Protein AF-W1NY67-F1 (afdb_monomer)

Secondary structure (DSSP, 8-state):
-HHHHHHHHHHHHHHHTS-TTTT-SSHHHHHHHHHTTPPPGGGGG---HHHHHHHHHHTS-TTTPPPHHHHTTSGGGGGGGGG-

Sequence (84 aa):
MVDIYSFGMCVLEMVAVEIPYSECDSVAKIYKRVIHGMRPLALRKVKDPEVQAFIEKCLAKPRERPSASELLKDPFFDNLEDLV

Solvent-accessible surface area (backbone atoms only — not comparable to full-atom values): 5058 Å² total; per-resi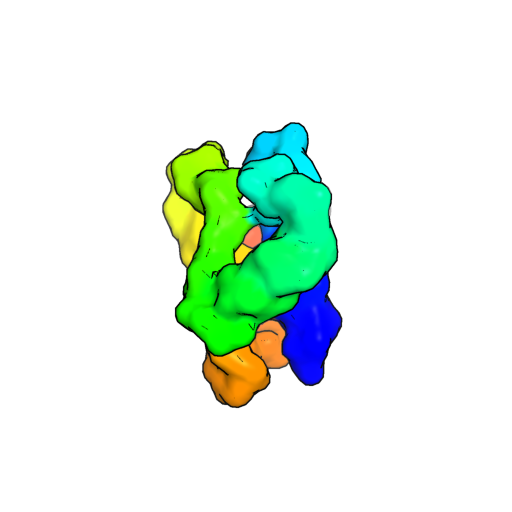due (Å²): 115,64,63,45,33,52,48,24,48,52,52,48,24,69,74,48,75,44,68,76,46,69,92,45,97,42,70,70,55,46,52,55,34,53,78,71,69,51,75,45,73,56,61,77,65,46,81,52,66,60,58,41,51,53,34,49,45,30,58,38,58,83,89,68,35,67,54,71,80,58,54,70,72,34,76,82,51,65,69,60,68,81,78,110

Foldseek 3Di:
DVVLLVVLQVLLCVQLVDRFQPVDPDPVVVVVCLVVLHGGPSLVVRPDVQNSVLSCLSSDDPVSRDDPVVSCPRPVNVCVVVVD

Radius of gyration: 13.37 Å; Cα contacts (8 Å, |Δi|>4): 73; chains: 1; bounding box: 32×26×36 Å

InterPro domains:
  IPR000719 Protein kinase domain [PF00069] (2-77)
  IPR000719 Protein kinase domain [PS50011] (1-77)
  IPR011009 Protein kinase-like domain superfamily [SSF56112] (2-81)
  IPR050588 With No Lysine (K) Ser/Thr Protein Kinase [PTHR13902] (2-79)

Nearest PDB structures (foldseek):
  9d7q-assembly1_B  TM=9.693E-01  e=6.542E-07  Homo sapiens
  5o2b-assembly1_A  TM=9.742E-01  e=8.296E-07  Homo sapiens
  5o1v-assembly1_B  TM=9.706E-01  e=1.416E-06  Homo sapiens
  5we8-assembly2_B  TM=9.571E-01  e=2.721E-06  Homo sapiens
  5tf9-assembly2_B  TM=9.513E-01  e=3.064E-06  Homo sapiens

Org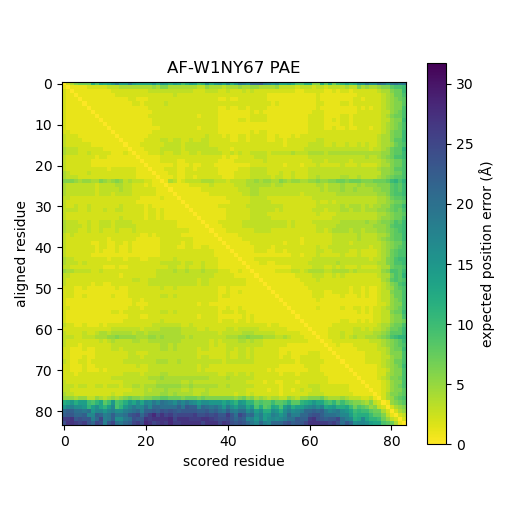anism: Amborella trichopoda (NCBI:txid13333)

Mean predicted aligned error: 3.6 Å

Structure (mmCIF, N/CA/C/O backbone):
data_AF-W1NY67-F1
#
_entry.id   AF-W1NY67-F1
#
loop_
_atom_site.group_PDB
_atom_site.id
_atom_site.type_symbol
_atom_site.label_atom_id
_atom_site.label_alt_id
_atom_site.label_comp_id
_atom_site.label_asym_id
_atom_site.label_entity_id
_atom_site.label_seq_id
_atom_site.pdbx_PDB_ins_code
_atom_site.Cartn_x
_atom_site.Cartn_y
_atom_site.Cartn_z
_atom_site.occupancy
_atom_site.B_iso_or_equiv
_atom_site.auth_seq_id
_atom_site.auth_comp_id
_atom_site.auth_asym_id
_atom_site.auth_atom_id
_atom_site.pdbx_PDB_model_num
ATOM 1 N N . MET A 1 1 ? -10.099 4.205 -9.262 1.00 71.50 1 MET A N 1
ATOM 2 C CA . MET A 1 1 ? -9.619 3.689 -7.955 1.00 71.50 1 MET A CA 1
ATOM 3 C C . MET A 1 1 ? -8.165 3.227 -8.000 1.00 71.50 1 MET A C 1
ATOM 5 O O . MET A 1 1 ? -7.806 2.193 -7.436 1.00 71.50 1 MET A O 1
ATOM 9 N N . VAL A 1 2 ? -7.305 4.006 -8.659 1.00 93.00 2 VAL A N 1
ATOM 10 C CA . VAL A 1 2 ? -5.851 3.855 -8.512 1.00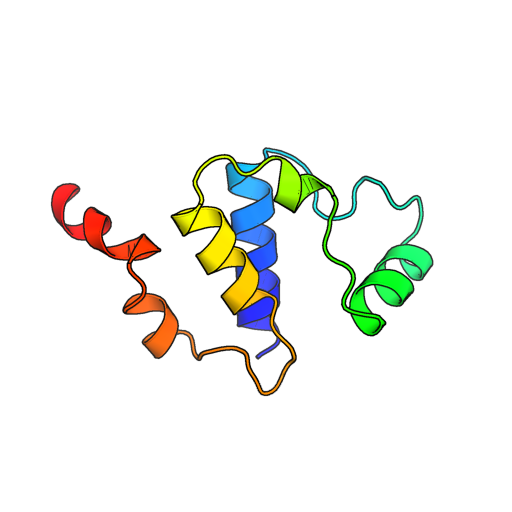 93.00 2 VAL A CA 1
ATOM 11 C C . VAL A 1 2 ? -5.396 4.459 -7.184 1.00 93.00 2 VAL A C 1
ATOM 13 O O . VAL A 1 2 ? -4.545 3.875 -6.531 1.00 93.00 2 VAL A O 1
ATOM 16 N N . ASP A 1 3 ? -6.070 5.517 -6.724 1.00 97.12 3 ASP A N 1
ATOM 17 C CA . ASP A 1 3 ? -5.732 6.234 -5.489 1.00 97.12 3 ASP A CA 1
ATOM 18 C C . ASP A 1 3 ? -5.842 5.351 -4.247 1.00 97.12 3 ASP A C 1
ATOM 20 O O . ASP A 1 3 ? -4.948 5.370 -3.417 1.00 97.12 3 ASP A O 1
ATOM 24 N N . ILE A 1 4 ? -6.868 4.497 -4.160 1.00 98.19 4 ILE A N 1
ATOM 25 C CA . ILE A 1 4 ? -7.017 3.530 -3.057 1.00 98.19 4 ILE A CA 1
ATOM 26 C C . ILE A 1 4 ? -5.854 2.534 -3.011 1.00 98.19 4 ILE A C 1
ATOM 28 O O . ILE A 1 4 ? -5.351 2.200 -1.943 1.00 98.19 4 ILE A O 1
ATOM 32 N N . TYR A 1 5 ? -5.388 2.086 -4.177 1.00 97.19 5 TYR A N 1
ATOM 33 C CA . TYR A 1 5 ? -4.241 1.187 -4.250 1.00 97.19 5 TYR A CA 1
ATOM 34 C C . TYR A 1 5 ? -2.951 1.900 -3.842 1.00 97.19 5 TYR A C 1
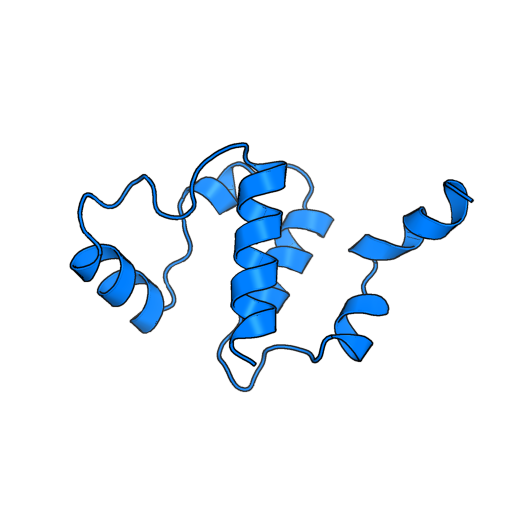ATOM 36 O O . TYR A 1 5 ? -2.181 1.361 -3.052 1.00 97.19 5 TYR A O 1
ATOM 44 N N . SER A 1 6 ? -2.732 3.114 -4.356 1.00 97.69 6 SER A N 1
ATOM 45 C CA . SER A 1 6 ? -1.584 3.946 -3.987 1.00 97.69 6 SER A CA 1
ATOM 46 C C . SER A 1 6 ? -1.585 4.262 -2.492 1.00 97.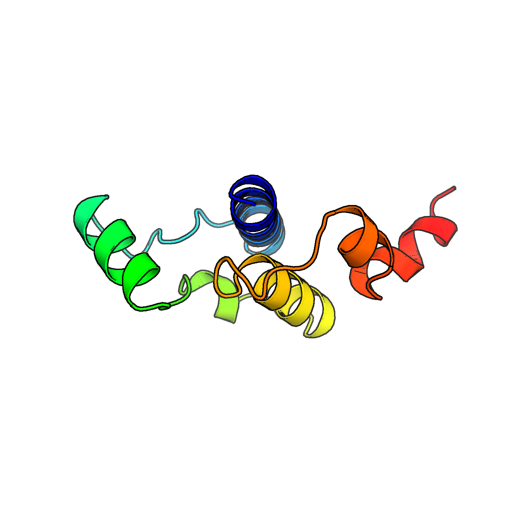69 6 SER A C 1
ATOM 48 O O . SER A 1 6 ? -0.554 4.139 -1.846 1.00 97.69 6 SER A O 1
ATOM 50 N N . PHE A 1 7 ? -2.748 4.572 -1.923 1.00 98.19 7 PHE A N 1
ATOM 51 C CA . PHE A 1 7 ? -2.922 4.798 -0.496 1.00 98.19 7 PHE A CA 1
ATOM 52 C C . PHE A 1 7 ? -2.551 3.560 0.328 1.00 98.19 7 PHE A C 1
ATOM 54 O O . PHE A 1 7 ? -1.739 3.667 1.241 1.00 98.19 7 PHE A O 1
ATOM 61 N N . GLY A 1 8 ? -3.039 2.371 -0.045 1.00 98.00 8 GLY A N 1
ATOM 62 C CA . GLY A 1 8 ? -2.630 1.120 0.601 1.00 98.00 8 GLY A CA 1
ATOM 63 C C . GLY A 1 8 ? -1.119 0.866 0.536 1.00 98.00 8 GLY A C 1
ATOM 64 O O . GLY A 1 8 ? -0.538 0.374 1.501 1.00 98.00 8 GLY A O 1
ATOM 65 N N . MET A 1 9 ? -0.465 1.241 -0.570 1.00 98.12 9 MET A N 1
ATOM 66 C CA . MET A 1 9 ? 0.996 1.169 -0.691 1.00 98.12 9 MET A CA 1
ATOM 67 C C . MET A 1 9 ? 1.714 2.169 0.220 1.00 98.12 9 MET A C 1
ATOM 69 O O . MET A 1 9 ? 2.698 1.790 0.847 1.00 98.12 9 MET A O 1
ATOM 73 N N . CYS A 1 10 ? 1.214 3.401 0.346 1.00 98.31 10 CYS A N 1
ATOM 74 C CA . CYS A 1 10 ? 1.765 4.386 1.279 1.00 98.31 10 CYS A CA 1
ATOM 75 C C . CYS A 1 10 ? 1.602 3.938 2.736 1.00 98.31 10 CYS A C 1
ATOM 77 O O . CYS A 1 10 ? 2.539 4.057 3.517 1.00 98.31 10 CYS A O 1
ATOM 79 N N . VAL A 1 11 ? 0.441 3.388 3.109 1.00 97.81 11 VAL A N 1
ATOM 80 C CA . VAL A 1 11 ? 0.230 2.835 4.457 1.00 97.81 11 VAL A CA 1
ATOM 81 C C . VAL A 1 11 ? 1.203 1.694 4.721 1.00 97.81 11 VAL A C 1
ATOM 83 O O . VAL A 1 11 ? 1.859 1.698 5.758 1.00 97.81 11 VAL A O 1
ATOM 86 N N . LEU A 1 12 ? 1.368 0.774 3.764 1.00 98.56 12 LEU A N 1
ATOM 87 C CA . LEU A 1 12 ? 2.354 -0.300 3.864 1.00 98.56 12 LEU A CA 1
ATOM 88 C C . LEU A 1 12 ? 3.775 0.235 4.076 1.00 98.56 12 LEU A C 1
ATOM 90 O O . LEU A 1 12 ? 4.481 -0.259 4.949 1.00 98.56 12 LEU A O 1
ATOM 94 N N . GLU A 1 13 ? 4.187 1.235 3.300 1.00 98.50 13 GLU A N 1
ATOM 95 C CA . GLU A 1 13 ? 5.502 1.865 3.429 1.00 98.50 13 GLU A CA 1
ATOM 96 C C . GLU A 1 13 ? 5.701 2.493 4.815 1.00 98.50 13 GLU A C 1
ATOM 98 O O . GLU A 1 13 ? 6.726 2.250 5.452 1.00 98.50 13 GLU A O 1
ATOM 103 N N . MET A 1 14 ? 4.702 3.232 5.318 1.00 97.31 14 MET A N 1
ATOM 104 C CA . MET A 1 14 ? 4.748 3.871 6.638 1.00 97.31 14 MET A CA 1
ATOM 105 C C . MET A 1 14 ? 4.916 2.854 7.771 1.00 97.31 14 MET A C 1
ATOM 107 O O . MET A 1 14 ? 5.715 3.077 8.678 1.00 97.31 14 MET A O 1
ATOM 111 N N . VAL A 1 15 ? 4.191 1.731 7.723 1.00 96.75 15 VAL A N 1
ATOM 112 C CA . VAL A 1 15 ? 4.209 0.740 8.814 1.00 96.75 15 VAL A CA 1
ATOM 113 C C . VAL A 1 15 ? 5.370 -0.249 8.710 1.00 96.75 15 VAL A C 1
ATOM 115 O O . VAL A 1 15 ? 5.884 -0.700 9.731 1.00 96.75 15 VAL A O 1
ATOM 118 N N . ALA A 1 16 ? 5.793 -0.602 7.492 1.00 96.38 16 ALA A N 1
ATOM 119 C CA . ALA A 1 16 ? 6.910 -1.519 7.271 1.00 96.38 16 ALA A CA 1
ATOM 120 C C . ALA A 1 16 ? 8.271 -0.810 7.299 1.00 96.38 16 ALA A C 1
ATOM 122 O O . ALA A 1 16 ? 9.295 -1.482 7.433 1.00 96.38 16 ALA A O 1
ATOM 123 N N . VAL A 1 17 ? 8.281 0.525 7.175 1.00 96.19 17 VAL A N 1
ATOM 124 C CA . VAL A 1 17 ? 9.487 1.363 7.066 1.00 96.19 17 VAL A CA 1
ATOM 125 C C . VAL A 1 17 ? 10.390 0.869 5.927 1.00 96.19 17 VAL A C 1
ATOM 127 O O . VAL A 1 17 ? 11.613 0.779 6.034 1.00 96.19 17 VAL A O 1
ATOM 130 N N . GLU A 1 18 ? 9.758 0.477 4.823 1.00 95.38 18 GLU A N 1
ATOM 131 C CA . GLU A 1 18 ? 10.402 -0.134 3.667 1.00 95.38 18 GLU A CA 1
ATOM 132 C C . GLU A 1 18 ? 9.639 0.215 2.390 1.00 95.38 18 GLU A C 1
ATOM 134 O O . GLU A 1 18 ? 8.410 0.158 2.350 1.00 95.38 18 GLU A O 1
ATOM 139 N N . ILE A 1 19 ? 10.385 0.501 1.323 1.00 96.81 19 ILE A N 1
ATOM 140 C CA . ILE A 1 19 ? 9.826 0.778 -0.001 1.00 96.81 19 ILE A CA 1
ATOM 141 C C . ILE A 1 19 ? 9.071 -0.466 -0.511 1.00 96.81 19 ILE A C 1
ATOM 143 O O . ILE A 1 19 ? 9.674 -1.539 -0.632 1.00 96.81 19 ILE A O 1
ATOM 147 N N . PRO A 1 20 ? 7.778 -0.359 -0.871 1.00 97.69 20 PRO A N 1
ATOM 148 C CA . PRO A 1 20 ? 7.032 -1.480 -1.427 1.00 97.69 20 PRO A CA 1
ATOM 149 C C . PRO A 1 20 ? 7.692 -2.042 -2.694 1.00 97.69 20 PRO A C 1
ATOM 151 O O . PRO A 1 20 ? 8.028 -1.306 -3.620 1.00 97.69 20 PRO A O 1
ATOM 154 N N . TYR A 1 21 ? 7.827 -3.369 -2.753 1.00 98.12 21 TYR A N 1
ATOM 155 C CA . TYR A 1 21 ? 8.540 -4.107 -3.803 1.00 98.12 21 TYR A CA 1
ATOM 156 C C . TYR A 1 21 ? 10.052 -3.841 -3.887 1.00 98.12 21 TYR A C 1
ATOM 158 O O . TYR A 1 21 ? 10.644 -4.076 -4.943 1.00 98.12 21 TYR A O 1
ATOM 166 N N . SER A 1 22 ? 10.696 -3.418 -2.794 1.00 97.19 22 SER A N 1
ATOM 167 C CA . SER A 1 22 ? 12.163 -3.333 -2.675 1.00 97.19 22 SER A CA 1
ATOM 168 C C . SER A 1 22 ? 12.884 -4.626 -3.098 1.00 97.19 22 SER A C 1
ATOM 170 O O . SER A 1 22 ? 14.030 -4.579 -3.537 1.00 97.19 22 SER A O 1
ATOM 172 N N . GLU A 1 23 ? 12.215 -5.786 -3.031 1.00 97.44 23 GLU A N 1
ATOM 173 C CA . GLU A 1 23 ? 12.754 -7.070 -3.487 1.00 97.44 23 GLU A CA 1
ATOM 174 C C . GLU A 1 23 ? 12.864 -7.216 -5.019 1.00 97.44 23 GLU A C 1
ATOM 176 O O . GLU A 1 23 ? 13.391 -8.217 -5.512 1.00 97.44 23 GLU A O 1
ATOM 181 N N . CYS A 1 24 ? 12.316 -6.275 -5.791 1.00 97.69 24 CYS A N 1
ATOM 182 C CA . CYS A 1 24 ? 12.388 -6.259 -7.248 1.00 97.69 24 CYS A CA 1
ATOM 183 C C . CYS A 1 24 ? 13.478 -5.289 -7.721 1.00 97.69 24 CYS A C 1
ATOM 185 O O . CYS A 1 24 ? 13.446 -4.106 -7.416 1.00 97.69 24 CYS A O 1
ATOM 187 N N . ASP A 1 25 ? 14.385 -5.764 -8.571 1.00 96.44 25 ASP A N 1
ATOM 188 C CA . ASP A 1 25 ? 15.484 -4.956 -9.131 1.00 96.44 25 ASP A CA 1
ATOM 189 C C . ASP A 1 25 ? 15.084 -4.057 -10.319 1.00 96.44 25 ASP A C 1
ATOM 191 O O . ASP A 1 25 ? 15.930 -3.390 -10.911 1.00 96.44 25 ASP A O 1
ATOM 195 N N . SER A 1 26 ? 13.813 -4.072 -10.731 1.00 97.38 26 SER A N 1
ATOM 196 C CA . SER A 1 26 ? 13.339 -3.324 -11.896 1.00 97.38 26 S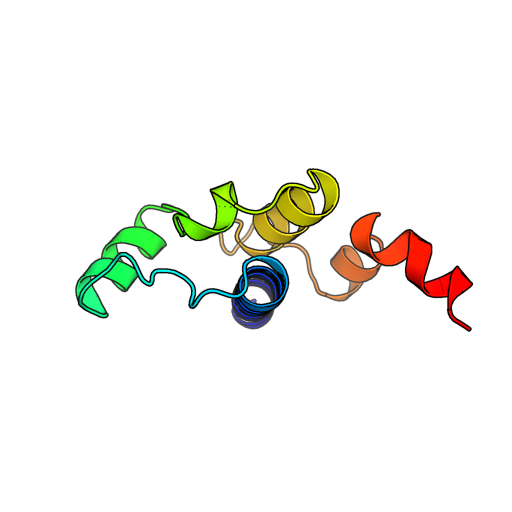ER A CA 1
ATOM 197 C C . SER A 1 26 ? 11.826 -3.122 -11.895 1.00 97.38 26 SER A C 1
ATOM 199 O O . SER A 1 26 ? 11.052 -3.987 -11.475 1.00 97.38 26 SER A O 1
ATOM 201 N N . VAL A 1 27 ? 11.390 -2.005 -12.485 1.00 96.69 27 VAL A N 1
ATOM 202 C CA . VAL A 1 27 ? 9.967 -1.660 -12.656 1.00 96.69 27 VAL A CA 1
ATOM 203 C C . VAL A 1 27 ? 9.217 -2.724 -13.466 1.00 96.69 27 VAL A C 1
ATOM 205 O O . VAL A 1 27 ? 8.067 -3.032 -13.165 1.00 96.69 27 VAL A O 1
ATOM 208 N N . ALA A 1 28 ? 9.872 -3.358 -14.445 1.00 97.88 28 ALA A N 1
ATOM 209 C CA . ALA A 1 28 ? 9.277 -4.441 -15.228 1.00 97.88 28 ALA A CA 1
ATOM 210 C C . ALA A 1 28 ? 8.898 -5.656 -14.359 1.00 97.88 28 ALA A C 1
ATOM 212 O O . ALA A 1 28 ? 7.829 -6.245 -14.545 1.00 97.88 28 ALA A O 1
ATOM 213 N N . LYS A 1 29 ? 9.736 -6.016 -13.374 1.00 97.88 29 LYS A N 1
ATOM 214 C CA . LYS A 1 29 ? 9.414 -7.088 -12.421 1.00 97.88 29 LYS A CA 1
ATOM 215 C C . LYS A 1 29 ? 8.277 -6.683 -11.493 1.00 97.88 29 LYS A C 1
ATOM 217 O O . LYS A 1 29 ? 7.381 -7.500 -11.290 1.00 97.88 29 LYS A O 1
ATOM 222 N N . ILE A 1 30 ? 8.262 -5.436 -11.015 1.00 97.69 30 ILE A N 1
ATOM 223 C CA . ILE A 1 30 ? 7.157 -4.897 -10.204 1.00 97.69 30 ILE A CA 1
ATOM 224 C C . ILE A 1 30 ? 5.842 -5.001 -10.978 1.00 97.69 30 ILE A C 1
ATOM 226 O O . ILE A 1 30 ? 4.890 -5.608 -10.492 1.00 97.69 30 ILE A O 1
ATOM 230 N N . TYR A 1 31 ? 5.806 -4.505 -12.218 1.00 96.56 31 TYR A N 1
ATOM 231 C CA . TYR A 1 31 ? 4.626 -4.587 -13.077 1.00 96.56 31 TYR A CA 1
ATOM 232 C C . TYR A 1 31 ? 4.144 -6.032 -13.229 1.00 96.56 31 TYR A C 1
ATOM 234 O O . TYR A 1 31 ? 2.971 -6.318 -12.988 1.00 96.56 31 TYR A O 1
ATOM 242 N N . LYS A 1 32 ? 5.058 -6.968 -13.531 1.00 97.25 32 LYS A N 1
ATOM 243 C CA . LYS A 1 32 ? 4.728 -8.395 -13.628 1.00 97.25 32 LYS A CA 1
ATOM 244 C C . LYS A 1 32 ? 4.133 -8.926 -12.321 1.00 97.25 32 LYS A C 1
ATOM 246 O O . LYS A 1 32 ? 3.159 -9.665 -12.378 1.00 97.25 32 LYS A O 1
ATOM 251 N N . ARG A 1 33 ? 4.663 -8.565 -11.151 1.00 96.81 33 ARG A N 1
ATOM 252 C CA . ARG A 1 33 ? 4.092 -8.993 -9.861 1.00 96.81 33 ARG A CA 1
ATOM 253 C C . ARG A 1 33 ? 2.675 -8.462 -9.660 1.00 96.81 33 ARG A C 1
ATOM 255 O O . ARG A 1 33 ? 1.772 -9.244 -9.370 1.00 96.81 33 ARG A O 1
ATOM 262 N N . VAL A 1 34 ? 2.485 -7.164 -9.891 1.00 94.81 34 VAL A N 1
ATOM 263 C CA . VAL A 1 34 ? 1.209 -6.468 -9.685 1.00 94.81 34 VAL A CA 1
ATOM 264 C C . VAL A 1 34 ? 0.104 -7.051 -10.565 1.00 94.81 34 VAL A C 1
ATOM 266 O O . VAL A 1 34 ? -0.973 -7.355 -10.055 1.00 94.81 34 VAL A O 1
ATOM 269 N N . ILE A 1 35 ? 0.357 -7.276 -11.861 1.00 93.88 35 ILE A N 1
ATOM 270 C CA . ILE A 1 35 ? -0.668 -7.833 -12.765 1.00 93.88 35 ILE A CA 1
ATOM 271 C C . ILE A 1 35 ? -1.044 -9.283 -12.425 1.00 93.88 35 ILE A C 1
ATOM 273 O O . ILE A 1 35 ? -2.164 -9.698 -12.704 1.00 93.88 35 ILE A O 1
ATOM 277 N N . HIS A 1 36 ? -0.138 -10.043 -11.797 1.00 95.12 36 HIS A N 1
ATOM 278 C CA . HIS A 1 36 ? -0.413 -11.399 -11.305 1.00 95.12 36 HIS A CA 1
ATOM 279 C C . HIS A 1 36 ? -0.992 -11.403 -9.879 1.00 95.12 36 HIS A C 1
ATOM 281 O O . HIS A 1 36 ? -1.166 -12.467 -9.293 1.00 95.12 36 HIS A O 1
ATOM 287 N N . GLY A 1 37 ? -1.279 -10.231 -9.300 1.00 93.50 37 GLY A N 1
ATOM 288 C CA . GLY A 1 37 ? -1.842 -10.107 -7.955 1.00 93.50 37 GLY A CA 1
ATOM 289 C C . GLY A 1 37 ? -0.872 -10.460 -6.824 1.00 93.50 37 GLY A C 1
ATOM 290 O O . GLY A 1 37 ? -1.308 -10.649 -5.691 1.00 93.50 37 GLY A O 1
ATOM 291 N N . MET A 1 38 ? 0.433 -10.549 -7.098 1.00 96.62 38 MET A N 1
ATOM 292 C CA . MET A 1 38 ? 1.429 -10.818 -6.061 1.00 96.62 38 MET A CA 1
ATOM 293 C C . MET A 1 38 ? 1.673 -9.568 -5.217 1.00 96.62 38 MET A C 1
ATOM 295 O O . MET A 1 38 ? 1.919 -8.498 -5.763 1.00 96.62 38 MET A O 1
ATOM 299 N N . ARG A 1 39 ? 1.625 -9.718 -3.889 1.00 96.94 39 ARG A N 1
ATOM 300 C CA . ARG A 1 39 ? 1.851 -8.641 -2.910 1.00 96.94 39 ARG A CA 1
ATOM 301 C C . ARG A 1 39 ? 3.349 -8.362 -2.688 1.00 96.94 39 ARG A C 1
ATOM 303 O O . ARG A 1 39 ? 4.152 -9.283 -2.872 1.00 96.94 39 ARG A O 1
ATOM 310 N N . PRO A 1 40 ? 3.730 -7.148 -2.244 1.00 97.62 40 PRO A N 1
ATOM 311 C CA . PRO A 1 40 ? 5.086 -6.874 -1.766 1.00 97.62 40 PRO A CA 1
ATOM 312 C C . PRO A 1 40 ? 5.467 -7.791 -0.602 1.00 97.62 40 PRO A C 1
ATO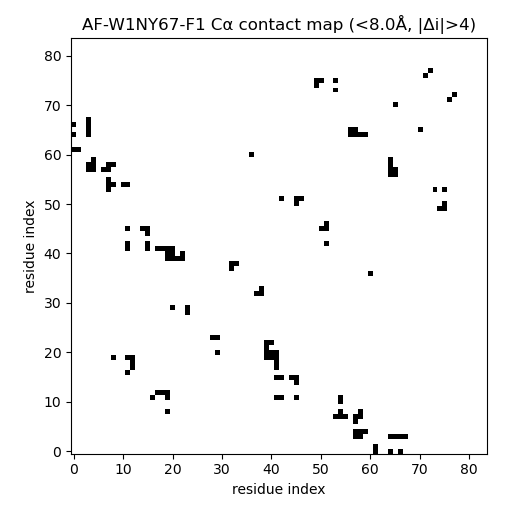M 314 O O . PRO A 1 40 ? 4.630 -8.077 0.258 1.00 97.62 40 PRO A O 1
ATOM 317 N N . LEU A 1 41 ? 6.738 -8.195 -0.509 1.00 97.69 41 LEU A N 1
ATOM 318 C CA . LEU A 1 41 ? 7.206 -8.977 0.645 1.00 97.69 41 LEU A CA 1
ATOM 319 C C . LEU A 1 41 ? 7.101 -8.205 1.968 1.00 97.69 41 LEU A C 1
ATOM 321 O O . LEU A 1 41 ? 6.855 -8.824 3.005 1.00 97.69 41 LEU A O 1
ATOM 325 N N . ALA A 1 42 ? 7.208 -6.873 1.920 1.00 97.81 42 ALA A N 1
ATOM 326 C CA . ALA A 1 42 ? 7.027 -5.984 3.067 1.00 97.81 42 ALA A CA 1
ATOM 327 C C . ALA A 1 42 ? 5.685 -6.197 3.796 1.00 97.81 42 ALA A C 1
ATOM 329 O O . ALA A 1 42 ? 5.630 -6.060 5.015 1.00 97.81 42 ALA A O 1
ATOM 330 N N . LEU A 1 43 ? 4.622 -6.632 3.100 1.00 97.81 43 LEU A N 1
ATOM 331 C CA . LEU A 1 43 ? 3.313 -6.888 3.722 1.00 97.81 43 LEU A CA 1
ATOM 332 C C . LEU A 1 43 ? 3.383 -7.955 4.826 1.00 97.81 43 LEU A C 1
ATOM 334 O O . LEU A 1 43 ? 2.652 -7.881 5.809 1.00 97.81 43 LEU A O 1
ATOM 338 N N . ARG A 1 44 ? 4.304 -8.921 4.710 1.00 96.38 44 ARG A N 1
ATOM 339 C CA . ARG A 1 44 ? 4.516 -9.973 5.721 1.00 96.38 44 ARG A CA 1
ATOM 340 C C . ARG A 1 44 ? 5.194 -9.462 6.994 1.00 96.38 44 ARG A C 1
ATOM 342 O O . ARG A 1 44 ? 5.237 -10.189 7.980 1.00 96.38 44 ARG A O 1
ATOM 349 N N . LYS A 1 45 ? 5.766 -8.255 6.963 1.00 95.81 45 LYS A N 1
ATOM 350 C CA . LYS A 1 45 ? 6.417 -7.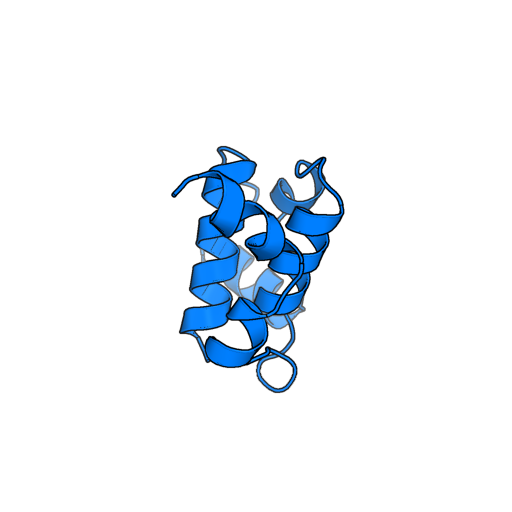617 8.116 1.00 95.81 45 LYS A CA 1
ATOM 351 C C . LYS A 1 45 ? 5.423 -6.845 8.988 1.00 95.81 45 LYS A C 1
ATOM 353 O O . LYS A 1 45 ? 5.760 -6.511 10.122 1.00 95.81 45 LYS A O 1
ATOM 358 N N . VAL A 1 46 ? 4.216 -6.585 8.482 1.00 96.75 46 VAL A N 1
ATOM 359 C CA . VAL A 1 46 ? 3.134 -5.949 9.240 1.00 96.75 46 VAL A CA 1
ATOM 360 C C . VAL A 1 46 ? 2.646 -6.931 10.304 1.00 96.75 46 VAL A C 1
ATOM 362 O O . VAL A 1 46 ? 2.143 -8.002 9.974 1.00 96.75 46 VAL A O 1
ATOM 365 N N . LYS A 1 47 ? 2.865 -6.591 11.579 1.00 95.25 47 LYS A N 1
ATOM 366 C CA . LYS A 1 47 ? 2.536 -7.461 12.724 1.00 95.25 47 LYS A CA 1
ATOM 367 C C . LYS A 1 47 ? 1.087 -7.341 13.168 1.00 95.25 47 LYS A C 1
ATOM 369 O O . LYS A 1 47 ? 0.537 -8.306 13.684 1.00 95.25 47 LYS A O 1
ATOM 374 N N . ASP A 1 48 ? 0.522 -6.150 13.017 1.00 95.69 48 ASP A N 1
ATOM 375 C CA . ASP A 1 48 ? -0.855 -5.885 13.390 1.00 95.69 48 ASP A CA 1
ATOM 376 C C . ASP A 1 48 ? -1.789 -6.474 12.313 1.00 95.69 48 ASP A C 1
ATOM 378 O O . ASP A 1 48 ? -1.718 -6.051 11.151 1.00 95.69 48 ASP A O 1
ATOM 382 N N . PRO A 1 49 ? -2.621 -7.473 12.658 1.00 95.69 49 PRO A N 1
ATOM 383 C CA . PRO A 1 49 ? -3.492 -8.137 11.696 1.00 95.69 49 PRO A CA 1
ATOM 384 C C . PRO A 1 49 ? -4.583 -7.212 11.146 1.00 95.69 49 PRO A C 1
ATOM 386 O O . PRO A 1 49 ? -5.010 -7.401 10.008 1.00 95.69 49 PRO A O 1
ATOM 389 N N . GLU A 1 50 ? -5.019 -6.210 11.909 1.00 95.56 50 GLU A N 1
ATOM 390 C CA . GLU A 1 50 ? -6.035 -5.252 11.476 1.00 95.56 50 GLU A CA 1
ATOM 391 C C . GLU A 1 50 ? -5.462 -4.310 10.417 1.00 95.56 50 GLU A C 1
ATOM 393 O O . GLU A 1 50 ? -6.023 -4.168 9.327 1.00 95.56 50 GLU A O 1
ATOM 398 N N . VAL A 1 51 ? -4.266 -3.775 10.673 1.00 96.31 51 VAL A N 1
ATOM 399 C CA . VAL A 1 51 ? -3.519 -2.958 9.704 1.00 96.31 51 VAL A CA 1
ATOM 400 C C . VAL A 1 51 ? -3.207 -3.762 8.440 1.00 96.31 51 VAL A C 1
ATOM 402 O O . VAL A 1 51 ? -3.365 -3.268 7.320 1.00 96.31 51 VAL A O 1
ATOM 405 N N . GLN A 1 52 ? -2.781 -5.020 8.592 1.00 97.75 52 GLN A N 1
ATOM 406 C CA . GLN A 1 52 ? -2.504 -5.898 7.457 1.00 97.75 52 GLN A CA 1
ATOM 407 C C . GLN A 1 52 ? -3.767 -6.133 6.614 1.00 97.75 52 GLN A C 1
ATOM 409 O O . GLN A 1 52 ? -3.719 -5.977 5.391 1.00 97.75 52 GLN A O 1
ATOM 414 N N . ALA A 1 53 ? -4.903 -6.436 7.249 1.00 97.62 53 ALA A N 1
ATOM 415 C CA . ALA A 1 53 ? -6.185 -6.623 6.572 1.00 97.62 53 ALA A CA 1
ATOM 416 C C . ALA A 1 53 ? -6.661 -5.347 5.857 1.00 97.62 53 ALA A C 1
ATOM 418 O O . ALA A 1 53 ? -7.163 -5.415 4.731 1.00 97.62 53 ALA A O 1
ATOM 419 N N . PHE A 1 54 ? -6.468 -4.178 6.469 1.00 98.00 54 PHE A N 1
ATOM 420 C CA . PHE A 1 54 ? -6.783 -2.887 5.863 1.00 98.00 54 PHE A CA 1
ATOM 421 C C . PHE A 1 54 ? -5.976 -2.632 4.582 1.00 98.00 54 PHE A C 1
ATOM 423 O O . PHE A 1 54 ? -6.537 -2.288 3.533 1.00 98.00 54 PHE A O 1
ATOM 430 N N . ILE A 1 55 ? -4.662 -2.874 4.628 1.00 98.31 55 ILE A N 1
ATOM 431 C CA . ILE A 1 55 ? -3.795 -2.775 3.448 1.00 98.31 55 ILE A CA 1
ATOM 432 C C . ILE A 1 55 ? -4.265 -3.765 2.373 1.00 98.31 55 ILE A C 1
ATOM 434 O O . ILE A 1 55 ? -4.373 -3.400 1.202 1.00 98.31 55 ILE A O 1
ATOM 438 N N . GLU A 1 56 ? -4.604 -5.006 2.732 1.00 97.69 56 GLU A N 1
ATOM 439 C CA . GLU A 1 56 ? -5.079 -5.996 1.759 1.00 97.69 56 GLU A CA 1
ATOM 440 C C . GLU A 1 56 ? -6.362 -5.575 1.032 1.00 97.69 56 GLU A C 1
ATOM 442 O O . GLU A 1 56 ? -6.441 -5.761 -0.191 1.00 97.69 56 GLU A O 1
ATOM 447 N N . LYS A 1 57 ? -7.317 -4.950 1.738 1.00 97.50 57 LYS A N 1
ATOM 448 C CA . LYS A 1 57 ? -8.530 -4.360 1.142 1.00 97.50 57 LYS A CA 1
ATOM 449 C C . LYS A 1 57 ? -8.170 -3.272 0.130 1.00 97.50 57 LYS A C 1
ATOM 451 O O . LYS A 1 57 ? -8.651 -3.298 -1.005 1.00 97.50 57 LYS A O 1
ATOM 456 N N . CYS A 1 58 ? -7.265 -2.362 0.495 1.00 98.00 58 CYS A N 1
ATOM 457 C CA . CYS A 1 58 ? -6.787 -1.306 -0.402 1.00 98.00 58 CYS A CA 1
ATOM 458 C C . CYS A 1 58 ? -6.135 -1.876 -1.673 1.00 98.00 58 CYS A C 1
ATOM 460 O O . CYS A 1 58 ? -6.303 -1.354 -2.780 1.00 98.00 58 CYS A O 1
ATOM 462 N N . LEU A 1 59 ? -5.408 -2.985 -1.528 1.00 97.12 59 LEU A N 1
ATOM 463 C CA . LEU A 1 59 ? -4.694 -3.624 -2.624 1.00 97.12 59 LEU A CA 1
ATOM 464 C C . LEU A 1 59 ? -5.555 -4.622 -3.424 1.00 97.12 59 LEU A C 1
ATOM 466 O O . LEU A 1 59 ? -5.029 -5.252 -4.343 1.00 97.12 59 LEU A O 1
ATOM 470 N N . ALA A 1 60 ? -6.846 -4.811 -3.129 1.00 95.75 60 ALA A N 1
ATOM 471 C CA . ALA A 1 60 ? -7.731 -5.758 -3.827 1.00 95.75 60 ALA A CA 1
ATOM 472 C C . ALA A 1 60 ? -7.776 -5.556 -5.361 1.00 95.75 60 ALA A C 1
ATOM 474 O O . ALA A 1 60 ? -7.204 -4.605 -5.918 1.00 95.75 60 ALA A O 1
ATOM 475 N N . LYS A 1 61 ? -8.443 -6.454 -6.100 1.00 93.94 61 LYS A N 1
ATOM 476 C CA . LYS A 1 61 ? -8.609 -6.258 -7.551 1.00 93.94 61 LYS A CA 1
ATOM 477 C C . LYS A 1 61 ? -9.369 -4.951 -7.815 1.00 93.94 61 LYS A C 1
ATOM 479 O O . LYS A 1 61 ? -10.190 -4.556 -6.995 1.00 93.94 61 LYS A O 1
ATOM 484 N N . PRO A 1 62 ? -9.165 -4.279 -8.964 1.00 92.06 62 PRO A N 1
ATOM 485 C CA . PRO A 1 62 ? -9.723 -2.945 -9.202 1.00 92.06 62 PRO A CA 1
ATOM 486 C C . PRO A 1 62 ? -11.228 -2.782 -8.938 1.00 92.06 62 PRO A C 1
ATOM 488 O O . PRO A 1 62 ? -11.635 -1.706 -8.521 1.00 92.06 62 PRO A O 1
ATOM 491 N N . ARG A 1 63 ? -12.037 -3.826 -9.173 1.00 92.19 63 ARG A N 1
ATOM 492 C CA . ARG A 1 63 ? -13.495 -3.819 -8.947 1.00 92.19 63 ARG A CA 1
ATOM 493 C C . ARG A 1 63 ? -13.921 -4.203 -7.524 1.00 92.19 63 ARG A C 1
ATOM 495 O O . ARG A 1 63 ? -15.075 -4.009 -7.184 1.00 92.19 63 ARG A O 1
ATOM 502 N N . GLU A 1 64 ? -13.016 -4.781 -6.743 1.00 94.69 64 GLU A N 1
ATOM 503 C CA . GLU A 1 64 ? -13.254 -5.263 -5.373 1.00 94.69 64 GLU A CA 1
ATOM 504 C C . GLU A 1 64 ? -12.729 -4.280 -4.322 1.00 94.69 64 GLU A C 1
ATOM 506 O O . GLU A 1 64 ? -13.004 -4.436 -3.137 1.00 94.69 64 GLU A O 1
ATOM 511 N N . ARG A 1 65 ? -11.941 -3.281 -4.738 1.00 96.62 65 ARG A N 1
ATOM 512 C CA . ARG A 1 65 ? -11.478 -2.235 -3.829 1.00 96.62 65 ARG A CA 1
ATOM 513 C C . ARG A 1 65 ? -12.702 -1.460 -3.306 1.00 96.62 65 ARG A C 1
ATOM 515 O O . ARG A 1 65 ? -13.588 -1.150 -4.101 1.00 96.62 65 ARG A O 1
ATOM 522 N N . PRO A 1 66 ? -12.748 -1.123 -2.012 1.00 97.06 66 PRO A N 1
ATOM 523 C CA . PRO A 1 66 ? -13.728 -0.193 -1.462 1.00 97.06 66 PRO A CA 1
ATOM 524 C C . PRO A 1 66 ? -13.394 1.254 -1.843 1.00 97.06 66 PRO A C 1
ATOM 526 O O . PRO A 1 66 ? -12.244 1.602 -2.129 1.00 97.06 66 PRO A O 1
ATOM 529 N N . SER A 1 67 ? -14.407 2.111 -1.863 1.00 97.25 67 SER A N 1
ATOM 530 C CA . SER A 1 67 ? -14.245 3.559 -1.972 1.00 97.25 67 SER A CA 1
ATOM 531 C C . SER A 1 67 ? -13.602 4.149 -0.711 1.00 97.25 67 SER A C 1
ATOM 533 O O . SER A 1 67 ? -13.568 3.525 0.348 1.00 97.25 67 SER A O 1
ATOM 535 N N . ALA A 1 68 ? -13.114 5.388 -0.802 1.00 96.56 68 ALA A N 1
ATOM 536 C CA . ALA A 1 68 ? -12.538 6.078 0.354 1.00 96.56 68 ALA A CA 1
ATOM 537 C C . ALA A 1 68 ? -13.554 6.236 1.500 1.00 96.56 68 ALA A C 1
ATOM 539 O O . ALA A 1 68 ? -13.209 6.037 2.658 1.00 96.56 68 ALA A O 1
ATOM 540 N N . SER A 1 69 ? -14.818 6.535 1.184 1.00 96.25 69 SER A N 1
ATOM 541 C CA . SER A 1 69 ? -15.889 6.667 2.179 1.00 96.25 69 SER A CA 1
ATOM 542 C C . SER A 1 69 ? -16.276 5.342 2.839 1.00 96.25 69 SER A C 1
ATOM 544 O O . SER A 1 69 ? -16.777 5.352 3.960 1.00 96.25 69 SER A O 1
ATOM 546 N N . GLU A 1 70 ? -16.068 4.210 2.167 1.00 96.75 70 GLU A N 1
ATOM 547 C CA . GLU A 1 70 ? -16.222 2.882 2.769 1.00 96.75 70 GLU A CA 1
ATOM 548 C C . GLU A 1 70 ? -15.019 2.531 3.648 1.00 96.75 70 GLU A C 1
ATOM 550 O O . GLU A 1 70 ? -15.217 2.036 4.752 1.00 96.75 70 GLU A O 1
ATOM 555 N N . LEU A 1 71 ? -13.793 2.843 3.210 1.00 96.31 71 LEU A N 1
ATOM 556 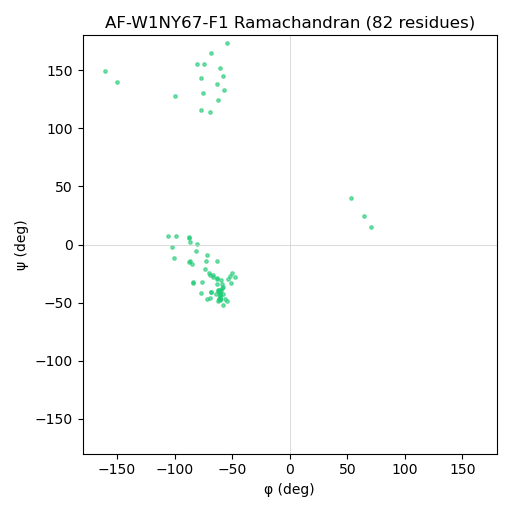C CA . LEU A 1 71 ? -12.579 2.619 4.005 1.00 96.31 71 LEU A CA 1
ATOM 557 C C . LEU A 1 71 ? -12.549 3.430 5.294 1.00 96.31 71 LEU A C 1
ATOM 559 O O . LEU A 1 71 ? -12.033 2.941 6.284 1.00 96.31 71 LEU A O 1
ATOM 563 N N . LEU A 1 72 ? -13.106 4.642 5.305 1.00 95.00 72 LEU A N 1
ATOM 564 C CA . LEU A 1 72 ? -13.201 5.456 6.521 1.00 95.00 72 LEU A CA 1
ATOM 565 C C . LEU A 1 72 ? -14.076 4.827 7.618 1.00 95.00 72 LEU A C 1
ATOM 567 O O . LEU A 1 72 ? -14.037 5.292 8.746 1.00 95.00 72 LEU A O 1
ATOM 571 N N . LYS A 1 73 ? -14.870 3.800 7.293 1.00 95.00 73 LYS A N 1
ATOM 572 C CA . LYS A 1 73 ? -15.685 3.036 8.251 1.00 95.00 73 LYS A CA 1
ATOM 573 C C . LYS A 1 73 ? -15.017 1.720 8.667 1.00 95.00 73 LYS A C 1
ATOM 575 O O . LYS A 1 73 ? -15.678 0.861 9.244 1.00 95.00 73 LYS A O 1
ATOM 580 N N . ASP A 1 74 ? -13.773 1.500 8.251 1.00 95.44 74 ASP A N 1
ATOM 581 C CA . ASP A 1 74 ? -13.018 0.298 8.581 1.00 95.44 74 ASP A CA 1
ATOM 582 C C . ASP A 1 74 ? -12.493 0.376 10.021 1.00 95.44 74 ASP A C 1
ATOM 584 O O . ASP A 1 74 ? -12.039 1.456 10.404 1.00 95.44 74 ASP A O 1
ATOM 588 N N . PRO A 1 75 ? -12.452 -0.745 10.772 1.00 93.00 75 PRO A N 1
ATOM 589 C CA . PRO A 1 75 ? -11.958 -0.758 12.151 1.00 93.00 75 PRO A CA 1
ATOM 590 C C . PRO A 1 75 ? -10.574 -0.138 12.348 1.00 93.00 75 PRO A C 1
ATOM 592 O O . PRO A 1 75 ? -10.315 0.461 13.386 1.00 93.00 75 PRO A O 1
ATOM 595 N N . PHE A 1 76 ? -9.735 -0.170 11.302 1.00 92.94 76 PHE A N 1
ATOM 596 C CA . PHE A 1 76 ? -8.435 0.506 11.267 1.00 92.94 76 PHE A CA 1
ATOM 597 C C . PHE A 1 76 ? -8.483 1.973 11.738 1.00 92.94 76 PHE A C 1
ATOM 599 O O . PHE A 1 76 ? -7.485 2.501 12.230 1.00 92.94 76 PHE A O 1
ATOM 606 N N . PHE A 1 77 ? -9.625 2.644 11.573 1.00 91.88 77 PHE A N 1
ATOM 607 C CA . PHE A 1 77 ? -9.828 4.039 11.943 1.00 91.88 77 PHE A CA 1
ATOM 608 C C . PHE A 1 77 ? -10.611 4.251 13.248 1.00 91.88 77 PHE A C 1
ATOM 610 O O . PHE A 1 77 ? -10.739 5.401 13.664 1.00 91.88 77 PHE A O 1
ATOM 617 N N . ASP A 1 78 ? -11.080 3.201 13.927 1.00 88.62 78 ASP A N 1
ATOM 618 C CA . ASP A 1 78 ? -11.948 3.326 15.112 1.00 88.62 78 ASP A CA 1
ATOM 619 C C . ASP A 1 78 ? -11.251 4.046 16.287 1.00 88.62 78 ASP A C 1
ATOM 621 O O . ASP A 1 78 ? -11.896 4.761 17.046 1.00 88.62 78 ASP A O 1
ATOM 625 N N . ASN A 1 79 ? -9.919 3.947 16.403 1.00 75.88 79 ASN A N 1
ATOM 626 C CA . ASN A 1 79 ? -9.145 4.604 17.472 1.00 75.88 79 ASN A CA 1
ATOM 627 C C . ASN A 1 79 ? -8.709 6.050 17.138 1.00 75.88 79 ASN A C 1
ATOM 629 O O . ASN A 1 79 ? -7.920 6.644 17.874 1.00 75.88 79 ASN A O 1
ATOM 633 N N . LEU A 1 80 ? -9.161 6.632 16.018 1.00 67.25 80 LEU A N 1
ATOM 634 C CA . LEU A 1 80 ? -8.883 8.044 15.706 1.00 67.25 80 LEU A CA 1
ATOM 635 C C . LEU A 1 80 ? -9.633 9.009 16.634 1.00 67.25 80 LEU A C 1
ATOM 637 O O . LEU A 1 80 ? -9.185 10.141 16.812 1.00 67.25 80 LEU A O 1
ATOM 641 N N . GLU A 1 81 ? -10.754 8.577 17.215 1.00 57.25 81 GLU A N 1
ATOM 642 C CA . GLU A 1 81 ? -11.591 9.408 18.088 1.00 57.25 81 GLU A CA 1
ATOM 643 C C . GLU A 1 81 ? -10.966 9.637 19.476 1.00 57.25 81 GLU A C 1
ATOM 645 O O . GLU A 1 81 ? -11.266 10.641 20.113 1.00 57.25 81 GLU A O 1
ATOM 650 N N . ASP A 1 82 ? -10.027 8.786 19.908 1.00 55.97 82 ASP A N 1
ATOM 651 C CA . ASP A 1 82 ? -9.339 8.907 21.205 1.00 55.97 82 ASP A CA 1
ATOM 652 C C . ASP A 1 82 ? -8.177 9.925 21.203 1.00 55.97 82 ASP A C 1
ATOM 654 O O . ASP A 1 82 ? -7.549 10.175 22.236 1.00 55.97 82 ASP A O 1
ATOM 658 N N . LEU A 1 83 ? -7.849 10.496 20.038 1.00 55.91 83 LEU A N 1
ATOM 659 C CA . LEU A 1 83 ? -6.749 11.450 19.837 1.00 55.91 83 LEU A CA 1
ATOM 660 C C . LEU A 1 83 ? -7.223 12.905 19.650 1.00 55.91 83 LEU A C 1
ATOM 662 O O . LEU A 1 83 ? -6.395 13.769 19.342 1.00 55.91 83 LEU A O 1
ATOM 666 N N . VAL A 1 84 ? -8.522 13.179 19.832 1.00 46.78 84 VAL A N 1
ATOM 667 C CA . VAL A 1 84 ? -9.142 14.515 19.715 1.00 46.78 84 VAL A CA 1
ATOM 668 C C . VAL A 1 84 ? -9.678 15.000 21.057 1.00 46.78 84 VAL A C 1
ATOM 670 O O . VAL A 1 84 ? -10.386 14.230 21.736 1.00 46.78 84 VAL A O 1
#

pLDDT: mean 93.47, std 10.18, range [46.78, 98.56]